Protein AF-A0A142Y7H7-F1 (afdb_monomer_lite)

pLDDT: mean 85.0, std 11.8, range [42.97, 94.56]

Sequence (79 aa):
MAKSAKIADEVIISIKRKTKRSWLQLRRGCEDLLGEATSHSTRMVGASSRSFARKVAEETNCSYQDIIKWLDKNELGLD

Radius of gyration: 11.83 Å; chains: 1; bounding box: 28×23×33 Å

Secondary structure (DSSP, 8-state):
--HHHHHHHHHHHHHHHHHT--HHHHHHHHHHHHT-----SSHHHHHHHHHHHHHHHHHHT--HHHHHHHHHHTT-S--

Foldseek 3Di:
DPPLVVVLVVLLVVLCVVVVDFLLLLLLLLCVVVVHDDDDPDPVSNVVSVVSNVVSCVRSVDHSVVSNVVCVVVVGSDD

Structure (mmCIF, N/CA/C/O backbone):
data_AF-A0A142Y7H7-F1
#
_entry.id   AF-A0A142Y7H7-F1
#
loop_
_atom_site.group_PDB
_atom_site.id
_atom_site.type_symbol
_atom_site.label_atom_id
_atom_site.label_alt_id
_atom_site.label_comp_id
_atom_site.label_asym_id
_atom_site.label_entity_id
_atom_site.label_seq_id
_atom_site.pdbx_PDB_ins_code
_atom_site.Cartn_x
_atom_site.Cartn_y
_atom_site.Cartn_z
_atom_site.occupancy
_atom_site.B_iso_or_equiv
_atom_site.auth_seq_id
_atom_site.auth_comp_id
_atom_site.auth_asym_id
_atom_site.auth_atom_id
_atom_site.pdbx_PDB_model_num
ATOM 1 N N . MET A 1 1 ? -15.213 -5.914 17.046 1.00 43.09 1 MET A N 1
ATOM 2 C CA . MET A 1 1 ? -13.947 -6.055 16.286 1.00 43.09 1 MET A CA 1
ATOM 3 C C . MET A 1 1 ? -13.504 -4.736 15.608 1.00 43.09 1 MET A C 1
ATOM 5 O O . MET A 1 1 ? -13.059 -4.762 14.474 1.00 43.09 1 MET A O 1
ATOM 9 N N . ALA A 1 2 ? -13.571 -3.567 16.274 1.00 45.97 2 ALA A N 1
ATOM 10 C CA . ALA A 1 2 ? -13.357 -2.258 15.611 1.00 45.97 2 ALA A CA 1
ATOM 11 C C . ALA A 1 2 ? -12.037 -1.529 15.960 1.00 45.97 2 ALA A C 1
ATOM 13 O O . ALA A 1 2 ? -11.692 -0.548 15.307 1.00 45.97 2 ALA A O 1
ATOM 14 N N . LYS A 1 3 ? -11.287 -1.981 16.978 1.00 42.97 3 LYS A N 1
ATOM 15 C CA . LYS A 1 3 ? -10.053 -1.299 17.426 1.00 42.97 3 LYS A CA 1
ATOM 16 C C . LYS A 1 3 ? -8.856 -1.499 16.484 1.00 42.97 3 LYS A C 1
ATOM 18 O O . LYS A 1 3 ? -8.057 -0.585 16.353 1.00 42.97 3 LYS A O 1
ATOM 23 N N . SER A 1 4 ? -8.759 -2.646 15.805 1.00 53.16 4 SER A N 1
ATOM 24 C CA . SER A 1 4 ? -7.607 -2.961 14.942 1.00 53.16 4 SER A CA 1
ATOM 25 C C . SER A 1 4 ? -7.614 -2.181 13.622 1.00 53.16 4 SER A C 1
ATOM 27 O O . SER A 1 4 ? -6.556 -1.810 13.134 1.00 53.16 4 SER A O 1
ATOM 29 N N . ALA A 1 5 ? -8.798 -1.880 13.071 1.00 58.28 5 ALA A N 1
ATOM 30 C CA . ALA A 1 5 ? -8.918 -1.170 11.796 1.00 58.28 5 ALA A CA 1
ATOM 31 C C . ALA A 1 5 ? -8.492 0.304 1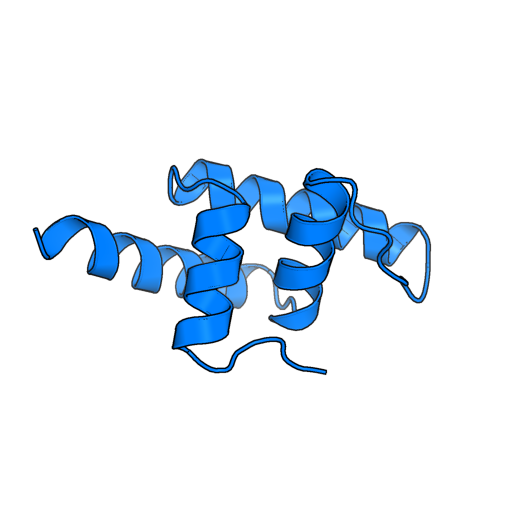1.913 1.00 58.28 5 ALA A C 1
ATOM 33 O O . ALA A 1 5 ? -7.715 0.780 11.101 1.00 58.28 5 ALA A O 1
ATOM 34 N N . LYS A 1 6 ? -8.910 1.005 12.978 1.00 61.09 6 LYS A N 1
ATOM 35 C CA . LYS A 1 6 ? -8.554 2.423 13.171 1.00 61.09 6 LYS A CA 1
ATOM 36 C C . LYS A 1 6 ? -7.048 2.661 13.337 1.00 61.09 6 LYS A C 1
ATOM 38 O O . LYS A 1 6 ? -6.546 3.676 12.875 1.00 61.09 6 LYS A O 1
ATOM 43 N N . ILE A 1 7 ? -6.335 1.734 13.981 1.00 60.78 7 ILE A N 1
ATOM 44 C CA . ILE A 1 7 ? -4.878 1.841 14.159 1.00 60.78 7 ILE A CA 1
ATOM 45 C C . ILE A 1 7 ? -4.169 1.676 12.808 1.00 60.78 7 ILE A C 1
ATOM 47 O O . ILE A 1 7 ? -3.264 2.447 12.500 1.00 60.78 7 ILE A O 1
ATOM 51 N N . ALA A 1 8 ? -4.610 0.725 11.978 1.00 71.69 8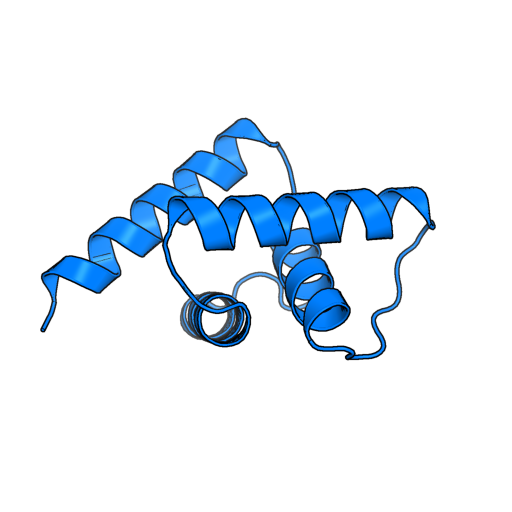 ALA A N 1
ATOM 52 C CA . ALA A 1 8 ? -4.054 0.533 10.641 1.00 71.69 8 ALA A CA 1
ATOM 53 C C . ALA A 1 8 ? -4.244 1.781 9.758 1.00 71.69 8 ALA A C 1
ATOM 55 O O . ALA A 1 8 ? -3.291 2.212 9.113 1.00 71.69 8 ALA A O 1
ATOM 56 N N . ASP A 1 9 ? -5.421 2.417 9.800 1.00 80.44 9 ASP A N 1
ATOM 57 C CA . ASP A 1 9 ? -5.714 3.639 9.038 1.00 80.44 9 ASP A CA 1
ATOM 58 C C . ASP A 1 9 ? -4.726 4.773 9.372 1.00 80.44 9 ASP A C 1
ATOM 60 O O . ASP A 1 9 ? -4.101 5.364 8.485 1.00 80.44 9 ASP A O 1
ATOM 64 N N . GLU A 1 10 ? -4.547 5.069 10.663 1.00 83.44 10 GLU A N 1
ATOM 65 C CA . GLU A 1 10 ? -3.663 6.147 11.120 1.00 83.44 10 GLU A CA 1
ATOM 66 C C . GLU A 1 10 ? -2.192 5.867 10.792 1.00 83.44 10 GLU A C 1
ATOM 68 O O . GLU A 1 10 ? -1.463 6.776 10.380 1.00 83.44 10 GLU A O 1
ATOM 73 N N . VAL A 1 11 ? -1.759 4.609 10.915 1.00 84.56 11 VAL A N 1
ATOM 74 C CA . VAL A 1 11 ? -0.392 4.184 10.593 1.00 84.56 11 VAL A CA 1
ATOM 75 C C . VAL A 1 11 ? -0.121 4.319 9.093 1.00 84.56 11 VAL A C 1
ATOM 77 O O . VAL A 1 11 ? 0.856 4.968 8.712 1.00 84.56 11 VAL A O 1
ATOM 80 N N . ILE A 1 12 ? -1.008 3.813 8.228 1.00 83.44 12 ILE A N 1
ATOM 81 C CA . ILE A 1 12 ? -0.861 3.910 6.765 1.00 83.44 12 ILE A CA 1
ATOM 82 C C . ILE A 1 12 ? -0.767 5.381 6.326 1.00 83.44 12 ILE A C 1
ATOM 84 O O . ILE A 1 12 ? 0.124 5.760 5.555 1.00 83.44 12 ILE A O 1
ATOM 88 N N . ILE A 1 13 ? -1.635 6.244 6.864 1.00 86.25 13 ILE A N 1
ATOM 89 C CA . ILE A 1 13 ? -1.632 7.685 6.571 1.00 86.25 13 ILE A CA 1
ATOM 90 C C . ILE A 1 13 ? -0.352 8.357 7.088 1.00 86.25 13 ILE A C 1
ATOM 92 O O . ILE A 1 13 ? 0.242 9.179 6.380 1.00 86.25 13 ILE A O 1
ATOM 96 N N . SER A 1 14 ? 0.099 8.012 8.296 1.00 87.50 14 SER A N 1
ATOM 97 C CA . SER A 1 14 ? 1.326 8.547 8.899 1.00 87.50 14 SER A CA 1
ATOM 98 C C . SER A 1 14 ? 2.563 8.200 8.069 1.00 87.50 14 SER A C 1
ATOM 100 O O . SER A 1 14 ? 3.359 9.083 7.734 1.00 87.50 14 SER A O 1
ATOM 102 N N . ILE A 1 15 ? 2.696 6.939 7.647 1.00 85.06 15 ILE A N 1
ATOM 103 C CA . ILE A 1 15 ? 3.808 6.476 6.809 1.00 85.06 15 ILE A CA 1
ATOM 104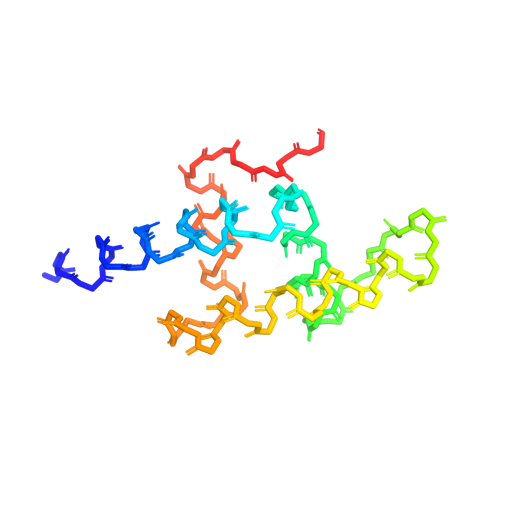 C C . ILE A 1 15 ? 3.781 7.196 5.458 1.00 85.06 15 ILE A C 1
ATOM 106 O O . ILE A 1 15 ? 4.809 7.726 5.032 1.00 85.06 15 ILE A O 1
ATOM 110 N N . LYS A 1 16 ? 2.610 7.321 4.822 1.00 86.25 16 LYS A N 1
ATOM 111 C CA . LYS A 1 16 ? 2.456 8.057 3.558 1.00 86.25 16 LYS A CA 1
ATOM 112 C C . LYS A 1 16 ? 2.877 9.527 3.672 1.00 86.25 16 LYS A C 1
ATOM 114 O O . LYS A 1 16 ? 3.560 10.043 2.786 1.00 86.25 16 LYS A O 1
ATOM 119 N N . ARG A 1 17 ? 2.526 10.205 4.773 1.00 85.69 17 ARG A N 1
ATOM 120 C CA . ARG A 1 17 ? 2.956 11.593 5.040 1.00 85.69 17 ARG A CA 1
ATOM 121 C C . ARG A 1 17 ? 4.476 11.710 5.191 1.00 85.69 17 ARG A C 1
ATOM 123 O O . ARG A 1 17 ? 5.053 12.673 4.694 1.00 85.69 17 ARG A O 1
ATOM 130 N N . LYS A 1 18 ? 5.130 10.728 5.821 1.00 85.38 18 LYS A N 1
ATOM 131 C CA . LYS A 1 18 ? 6.592 10.711 6.007 1.00 85.38 18 LYS A CA 1
ATOM 132 C C . LYS A 1 18 ? 7.353 10.435 4.709 1.00 85.38 18 LYS A C 1
ATOM 134 O O . LYS A 1 18 ? 8.404 11.026 4.483 1.00 85.38 18 LYS A O 1
ATOM 139 N N . THR A 1 19 ? 6.852 9.538 3.861 1.00 80.75 19 THR A N 1
ATOM 140 C CA . THR A 1 19 ? 7.585 9.076 2.669 1.00 80.75 19 THR A CA 1
ATOM 141 C C . THR A 1 19 ? 7.372 9.948 1.430 1.00 80.75 19 THR A C 1
ATOM 143 O O . THR A 1 19 ? 8.118 9.793 0.463 1.00 80.75 19 THR A O 1
ATOM 146 N N . LYS A 1 20 ? 6.377 10.853 1.437 1.00 82.88 20 LYS A N 1
ATOM 147 C CA . LYS A 1 20 ? 5.944 11.653 0.269 1.00 82.88 20 LYS A CA 1
ATOM 148 C C . LYS A 1 20 ? 5.623 10.793 -0.970 1.00 82.88 20 LYS A C 1
ATOM 150 O O . LYS A 1 20 ? 5.745 11.259 -2.100 1.00 82.88 20 LYS A O 1
ATOM 155 N N . ARG A 1 21 ? 5.239 9.527 -0.770 1.00 85.31 21 ARG A N 1
ATOM 156 C CA . ARG A 1 21 ? 4.881 8.583 -1.842 1.00 85.31 21 ARG A CA 1
ATOM 157 C C . ARG A 1 21 ? 3.386 8.634 -2.151 1.00 85.31 21 ARG A C 1
ATOM 159 O O . ARG A 1 21 ? 2.579 9.025 -1.303 1.00 85.31 21 ARG A O 1
ATOM 166 N N . SER A 1 22 ? 3.018 8.252 -3.372 1.00 90.81 22 SER A N 1
ATOM 167 C CA . SER A 1 22 ? 1.613 8.189 -3.786 1.00 90.81 22 SER A CA 1
ATOM 168 C C . SER A 1 22 ? 0.947 6.887 -3.333 1.00 90.81 22 SER A C 1
ATOM 170 O O . SER A 1 22 ? 1.606 5.873 -3.100 1.00 90.81 22 SER A O 1
ATOM 172 N N . TRP A 1 23 ? -0.383 6.903 -3.234 1.00 92.31 23 TRP A N 1
ATOM 173 C CA . TRP A 1 23 ? -1.171 5.696 -2.962 1.00 92.31 23 TRP A CA 1
ATOM 174 C C . TRP A 1 23 ? -1.035 4.653 -4.074 1.00 92.31 23 TRP A C 1
ATOM 176 O O . TRP A 1 23 ? -0.963 3.462 -3.797 1.00 92.31 23 TRP A O 1
ATOM 186 N N . LEU A 1 24 ? -0.877 5.112 -5.315 1.00 91.75 24 LEU A N 1
ATOM 187 C CA . LEU A 1 24 ? -0.591 4.268 -6.470 1.00 91.75 24 LEU A CA 1
ATOM 188 C C . LEU A 1 24 ? 0.740 3.508 -6.319 1.00 91.75 24 LEU A C 1
ATOM 190 O O . LEU A 1 24 ? 0.821 2.330 -6.644 1.00 91.75 24 LEU A O 1
ATOM 194 N N . GLN A 1 25 ? 1.778 4.144 -5.761 1.00 91.62 25 GLN A N 1
ATOM 195 C CA . GLN A 1 25 ? 3.046 3.464 -5.457 1.00 91.62 25 GLN A CA 1
ATOM 196 C C . GLN A 1 25 ? 2.896 2.416 -4.351 1.00 91.62 25 GLN A C 1
ATOM 198 O O . GLN A 1 25 ? 3.572 1.391 -4.401 1.00 91.62 25 GLN A O 1
ATOM 203 N N . LEU A 1 26 ? 2.025 2.650 -3.363 1.00 93.12 26 LEU A N 1
ATOM 204 C CA . LEU A 1 26 ? 1.726 1.640 -2.346 1.00 93.12 26 LEU A CA 1
ATOM 205 C C . LEU A 1 26 ? 1.062 0.420 -2.987 1.00 93.12 26 LEU A C 1
ATOM 207 O O . LEU A 1 26 ? 1.548 -0.693 -2.815 1.00 93.12 26 LEU A O 1
ATOM 211 N N . ARG A 1 27 ? 0.012 0.656 -3.780 1.00 93.62 27 ARG A N 1
ATOM 212 C CA . ARG A 1 27 ? -0.739 -0.385 -4.485 1.00 93.62 27 ARG A CA 1
ATOM 213 C C . ARG A 1 27 ? 0.159 -1.229 -5.381 1.00 93.62 27 ARG A C 1
ATOM 215 O O . ARG A 1 27 ? 0.270 -2.430 -5.161 1.00 93.62 27 ARG A O 1
ATOM 222 N N . ARG A 1 28 ? 0.895 -0.584 -6.293 1.00 93.06 28 ARG A N 1
ATOM 223 C CA . ARG A 1 28 ? 1.808 -1.271 -7.219 1.00 93.06 28 ARG A CA 1
ATOM 224 C C . ARG 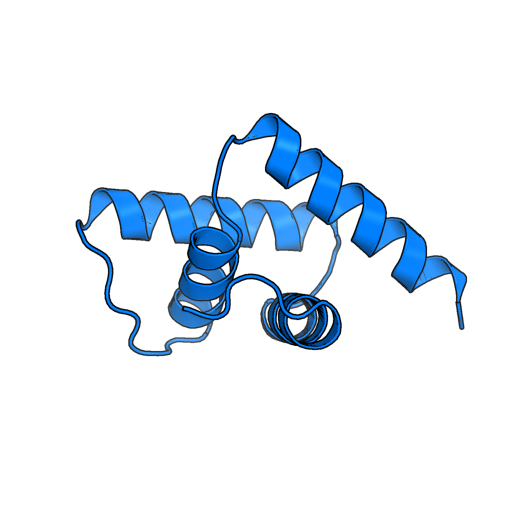A 1 28 ? 2.919 -2.018 -6.485 1.00 93.06 28 ARG A C 1
ATOM 226 O O . ARG A 1 28 ? 3.364 -3.064 -6.932 1.00 93.06 28 ARG A O 1
ATOM 233 N N . GLY A 1 29 ? 3.376 -1.492 -5.346 1.00 93.88 29 GLY A N 1
ATOM 234 C CA . GLY A 1 29 ? 4.341 -2.173 -4.486 1.00 93.88 29 GLY A CA 1
ATOM 235 C C . GLY A 1 29 ? 3.781 -3.442 -3.838 1.00 93.88 29 GLY A C 1
ATOM 236 O O . GLY A 1 29 ? 4.497 -4.437 -3.753 1.00 93.88 29 GLY A O 1
ATOM 237 N N . CYS A 1 30 ? 2.524 -3.413 -3.390 1.00 94.31 30 CYS A N 1
ATOM 238 C CA . CYS A 1 30 ? 1.825 -4.580 -2.851 1.00 94.31 30 CYS A CA 1
ATOM 239 C C . CYS A 1 30 ? 1.569 -5.630 -3.940 1.00 94.31 30 CYS A C 1
ATOM 241 O O . CYS A 1 30 ? 1.891 -6.794 -3.735 1.00 94.31 30 CYS A O 1
ATOM 243 N N . GLU A 1 31 ? 1.052 -5.213 -5.093 1.00 93.06 31 GLU A N 1
ATOM 244 C CA . GLU A 1 31 ? 0.809 -6.060 -6.268 1.00 93.06 31 GLU A CA 1
ATOM 245 C C . GLU A 1 31 ? 2.115 -6.730 -6.752 1.00 93.06 31 GLU A C 1
ATOM 247 O O . GLU A 1 31 ? 2.166 -7.953 -6.873 1.00 93.06 31 GLU A O 1
ATOM 252 N N . ASP A 1 32 ? 3.218 -5.979 -6.874 1.00 93.12 32 ASP A N 1
ATOM 253 C CA . ASP A 1 32 ? 4.553 -6.518 -7.190 1.00 93.12 32 ASP A CA 1
ATOM 254 C C . ASP A 1 32 ? 4.996 -7.636 -6.233 1.00 93.12 32 ASP A C 1
ATOM 256 O O . ASP A 1 32 ? 5.607 -8.623 -6.643 1.00 93.12 32 ASP A O 1
ATOM 260 N N . LEU A 1 33 ? 4.766 -7.450 -4.929 1.00 92.88 33 LEU A N 1
ATOM 261 C CA . LEU A 1 33 ? 5.172 -8.409 -3.895 1.00 92.88 33 LEU A CA 1
ATOM 262 C C . LEU A 1 33 ? 4.261 -9.636 -3.850 1.00 92.88 33 LEU A C 1
ATOM 264 O O . LEU A 1 33 ? 4.686 -10.678 -3.355 1.00 92.88 33 LEU A O 1
ATOM 268 N N . LEU A 1 34 ? 3.042 -9.514 -4.371 1.00 92.81 34 LEU A N 1
ATOM 269 C CA . LEU A 1 34 ? 2.114 -10.620 -4.588 1.00 92.81 34 LEU A CA 1
ATOM 270 C C . LEU A 1 34 ? 2.382 -11.361 -5.908 1.00 92.81 34 LEU A C 1
ATOM 272 O O . LEU A 1 34 ? 1.777 -12.402 -6.144 1.00 92.81 34 LEU A O 1
ATOM 276 N N . GLY A 1 35 ? 3.318 -10.874 -6.730 1.00 90.06 35 GLY A N 1
ATOM 277 C CA . GLY A 1 35 ? 3.658 -11.468 -8.023 1.00 90.06 35 GLY A CA 1
ATOM 278 C C . GLY A 1 35 ? 2.754 -11.020 -9.172 1.00 90.06 35 GLY A C 1
ATOM 279 O O . GLY A 1 35 ? 2.832 -11.597 -10.254 1.00 90.06 35 GLY A O 1
ATOM 280 N N . GLU A 1 36 ? 1.927 -9.995 -8.961 1.00 87.56 36 GLU A N 1
ATOM 281 C CA . GLU A 1 36 ? 1.111 -9.394 -10.013 1.00 87.56 36 GLU A CA 1
ATOM 282 C C . GLU A 1 36 ? 1.991 -8.555 -10.948 1.00 87.56 36 GLU A C 1
ATOM 284 O O . GLU A 1 36 ? 2.924 -7.864 -10.523 1.00 87.56 36 GLU A O 1
ATOM 289 N N . ALA A 1 37 ? 1.702 -8.605 -12.248 1.00 75.62 37 ALA A N 1
ATOM 290 C CA . ALA A 1 37 ? 2.471 -7.872 -13.245 1.00 75.62 37 ALA A CA 1
ATOM 291 C C . ALA A 1 37 ? 2.129 -6.375 -13.193 1.00 75.62 37 ALA A C 1
ATOM 293 O O . ALA A 1 37 ? 1.218 -5.919 -13.884 1.00 75.62 37 ALA A O 1
ATOM 294 N N . THR A 1 38 ? 2.870 -5.585 -12.407 1.00 78.62 38 THR A N 1
ATOM 295 C CA . THR A 1 38 ? 2.685 -4.128 -12.401 1.00 78.62 38 THR A CA 1
ATOM 296 C C . THR A 1 38 ? 3.683 -3.396 -13.289 1.00 78.62 38 THR A C 1
ATOM 298 O O . THR A 1 38 ? 4.881 -3.686 -13.339 1.00 78.62 38 THR A O 1
ATOM 301 N N . SER A 1 39 ? 3.173 -2.398 -14.012 1.00 78.75 39 SER A N 1
ATOM 302 C CA . SER A 1 39 ? 3.999 -1.516 -14.829 1.00 78.75 39 SER A CA 1
ATOM 303 C C . SER A 1 39 ? 4.532 -0.362 -13.981 1.00 78.75 39 SER A C 1
ATOM 305 O O . SER A 1 39 ? 3.781 0.480 -13.479 1.00 78.75 39 SER A O 1
ATOM 307 N N . HIS A 1 40 ? 5.855 -0.288 -13.849 1.00 83.56 40 HIS A N 1
ATOM 308 C CA . HIS A 1 40 ? 6.549 0.852 -13.246 1.00 83.56 40 HIS A CA 1
ATOM 309 C C . HIS A 1 40 ? 7.238 1.679 -14.320 1.00 83.56 40 HIS A C 1
ATOM 311 O O . HIS A 1 40 ? 7.860 1.126 -15.221 1.00 83.56 40 HIS A O 1
ATOM 317 N N . SER A 1 41 ? 7.221 3.007 -14.179 1.00 82.00 41 SER A N 1
ATOM 318 C CA . SER A 1 41 ? 7.891 3.904 -15.132 1.00 82.00 41 SER A CA 1
ATOM 319 C C . SER A 1 41 ? 9.405 3.673 -15.198 1.00 82.00 41 SER A C 1
ATOM 321 O O . SER A 1 41 ? 10.017 3.875 -16.240 1.00 82.00 41 SER A O 1
ATOM 323 N N . THR A 1 42 ? 10.027 3.257 -14.087 1.00 88.12 42 THR A N 1
ATOM 324 C CA . THR A 1 42 ? 11.443 2.865 -14.038 1.00 88.12 42 THR A CA 1
ATOM 325 C C . THR A 1 42 ? 11.667 1.751 -13.014 1.00 88.12 42 THR A C 1
ATOM 327 O O . THR A 1 42 ? 10.915 1.607 -12.045 1.00 88.12 42 THR A O 1
ATOM 330 N N . ARG A 1 43 ? 12.772 1.006 -13.153 1.00 87.25 43 ARG A N 1
ATOM 331 C CA . ARG A 1 43 ? 13.190 -0.019 -12.175 1.00 87.25 43 ARG A CA 1
ATOM 332 C C . ARG A 1 43 ? 13.345 0.543 -10.754 1.00 87.25 43 ARG A C 1
ATOM 334 O O . ARG A 1 43 ? 13.018 -0.138 -9.783 1.00 87.25 43 ARG A O 1
ATOM 341 N N . MET A 1 44 ? 13.817 1.785 -10.632 1.00 89.00 44 MET A N 1
ATOM 342 C CA . MET A 1 44 ? 13.996 2.471 -9.347 1.00 89.00 44 MET A CA 1
ATOM 343 C C . MET A 1 44 ? 12.656 2.801 -8.674 1.00 89.00 44 MET A C 1
ATOM 345 O O . MET A 1 44 ? 12.535 2.691 -7.450 1.00 89.00 44 MET A O 1
ATOM 349 N N . VAL A 1 45 ? 11.636 3.154 -9.466 1.00 87.62 45 VAL A N 1
ATOM 350 C CA . VAL A 1 45 ? 10.263 3.351 -8.975 1.00 87.62 45 VAL A CA 1
ATOM 351 C C . VAL A 1 45 ? 9.690 2.035 -8.456 1.00 87.62 45 VAL A C 1
ATOM 353 O O . VAL A 1 45 ? 9.153 2.025 -7.350 1.00 87.62 45 VAL A O 1
ATOM 356 N N . GLY A 1 46 ? 9.891 0.922 -9.167 1.00 90.94 46 GLY A N 1
ATOM 357 C CA . GLY A 1 46 ? 9.461 -0.399 -8.693 1.00 90.94 46 GLY A CA 1
ATOM 358 C C . GLY A 1 46 ? 10.127 -0.802 -7.377 1.00 90.94 46 GLY A C 1
ATOM 359 O O . GLY A 1 46 ? 9.453 -1.170 -6.418 1.00 90.94 46 GLY A O 1
ATOM 360 N N . ALA A 1 47 ? 11.449 -0.638 -7.273 1.00 92.31 47 ALA A N 1
ATOM 361 C CA . ALA A 1 47 ? 12.171 -0.915 -6.029 1.00 92.31 47 ALA A CA 1
ATOM 362 C C . ALA A 1 47 ? 11.664 -0.059 -4.855 1.00 92.31 47 ALA A C 1
ATOM 364 O O . ALA A 1 47 ? 11.414 -0.585 -3.773 1.00 92.31 47 ALA A O 1
ATOM 365 N N . SER A 1 48 ? 11.452 1.242 -5.079 1.00 92.25 48 SER A N 1
ATOM 366 C CA . SER A 1 48 ? 10.927 2.151 -4.051 1.00 92.25 48 SER A CA 1
ATOM 367 C C . SER A 1 48 ? 9.493 1.802 -3.639 1.00 92.25 48 SER A C 1
ATOM 369 O O . SER A 1 48 ? 9.166 1.893 -2.458 1.00 92.25 48 SER A O 1
ATOM 371 N N . SER A 1 49 ? 8.655 1.392 -4.594 1.00 92.06 49 SER A N 1
ATOM 372 C CA . SER A 1 49 ? 7.261 0.991 -4.362 1.00 92.06 49 SER A CA 1
ATOM 373 C C . SER A 1 49 ? 7.190 -0.268 -3.498 1.00 92.06 49 SER A C 1
ATOM 375 O O . SER A 1 49 ? 6.496 -0.279 -2.484 1.00 92.06 49 SER A O 1
ATOM 377 N N . ARG A 1 50 ? 8.002 -1.289 -3.806 1.00 94.56 50 ARG A N 1
ATOM 378 C CA . ARG A 1 50 ? 8.111 -2.501 -2.976 1.00 94.56 50 ARG A CA 1
ATOM 379 C C . ARG A 1 50 ? 8.634 -2.205 -1.572 1.00 94.56 50 ARG A C 1
ATOM 381 O O . ARG A 1 50 ? 8.081 -2.710 -0.601 1.00 94.56 50 ARG A O 1
ATOM 388 N N . SER A 1 51 ? 9.667 -1.370 -1.438 1.00 94.50 51 SER A N 1
ATOM 389 C CA . SER A 1 51 ? 10.174 -0.968 -0.117 1.00 94.50 51 SER A CA 1
ATOM 390 C C . SER A 1 51 ? 9.122 -0.211 0.696 1.00 94.50 51 SER A C 1
ATOM 392 O O . SER A 1 51 ? 9.027 -0.399 1.906 1.00 94.50 51 SER A O 1
ATOM 394 N N . PHE A 1 52 ? 8.308 0.620 0.041 1.00 93.44 52 PHE A N 1
ATOM 395 C CA . PHE A 1 52 ? 7.209 1.322 0.694 1.00 93.44 52 PHE A CA 1
ATOM 396 C C . PHE A 1 52 ? 6.118 0.354 1.171 1.00 93.44 52 PHE A C 1
ATOM 398 O O . PHE A 1 52 ? 5.724 0.425 2.331 1.00 93.44 52 PHE A O 1
ATOM 405 N N . ALA A 1 53 ? 5.700 -0.591 0.324 1.00 93.62 53 ALA A N 1
ATOM 406 C CA . ALA A 1 53 ? 4.722 -1.619 0.677 1.00 93.62 53 ALA A CA 1
ATOM 407 C C . ALA A 1 53 ? 5.184 -2.516 1.837 1.00 93.62 53 ALA A C 1
ATOM 409 O O . ALA A 1 53 ? 4.409 -2.760 2.759 1.00 93.62 53 ALA A O 1
ATOM 410 N N . ARG A 1 54 ? 6.456 -2.941 1.845 1.00 94.44 54 ARG A N 1
ATOM 411 C CA . ARG A 1 54 ? 7.043 -3.705 2.963 1.00 94.44 54 ARG A CA 1
ATOM 412 C C . ARG A 1 54 ? 6.975 -2.939 4.272 1.00 94.44 54 ARG A C 1
ATOM 414 O O . ARG A 1 54 ? 6.472 -3.465 5.252 1.00 94.44 54 ARG A O 1
ATOM 421 N N . LYS A 1 55 ? 7.399 -1.674 4.261 1.00 92.31 55 LYS A N 1
ATOM 422 C CA . LYS A 1 55 ? 7.366 -0.824 5.453 1.00 92.31 55 LYS A CA 1
ATOM 423 C C . LYS A 1 55 ? 5.949 -0.664 6.006 1.00 92.31 55 LYS A C 1
ATOM 425 O O . LYS A 1 55 ? 5.752 -0.720 7.212 1.00 92.31 55 LYS A O 1
ATOM 430 N N . VAL A 1 56 ? 4.962 -0.477 5.129 1.00 90.88 56 VAL A N 1
ATOM 431 C CA . VAL A 1 56 ? 3.559 -0.391 5.551 1.00 90.88 56 VAL A CA 1
ATOM 432 C C . VAL A 1 56 ? 3.090 -1.713 6.151 1.00 90.88 56 VAL A C 1
ATOM 434 O O . VAL A 1 56 ? 2.505 -1.692 7.227 1.00 90.88 56 VAL A O 1
ATOM 437 N N . ALA A 1 57 ? 3.373 -2.851 5.516 1.00 91.38 57 ALA A N 1
ATOM 438 C CA . ALA A 1 57 ? 3.008 -4.168 6.041 1.00 91.38 57 ALA A CA 1
ATOM 439 C C . ALA A 1 57 ? 3.658 -4.461 7.404 1.00 91.38 57 ALA A C 1
ATOM 441 O O . ALA A 1 57 ? 2.978 -4.926 8.313 1.00 91.38 57 ALA A O 1
ATOM 442 N N . GLU A 1 58 ? 4.937 -4.120 7.572 1.00 91.56 58 GLU A N 1
ATOM 443 C CA . GLU A 1 58 ? 5.676 -4.278 8.830 1.00 91.56 58 GLU A CA 1
ATOM 444 C C . GLU A 1 58 ? 5.100 -3.402 9.953 1.00 91.56 58 GLU A C 1
ATOM 446 O O . GLU A 1 58 ? 4.861 -3.891 11.053 1.00 91.56 58 GLU A O 1
ATOM 451 N N . GLU A 1 59 ? 4.834 -2.119 9.687 1.00 89.62 59 GLU A N 1
ATOM 452 C CA . GLU A 1 59 ? 4.325 -1.191 10.709 1.00 89.62 59 GLU A CA 1
ATOM 453 C C . GLU A 1 59 ? 2.838 -1.409 11.042 1.00 89.62 59 GLU A C 1
ATOM 455 O O . GLU A 1 59 ? 2.402 -1.099 12.150 1.00 89.62 59 GLU A O 1
ATOM 460 N N . THR A 1 60 ? 2.045 -1.931 10.103 1.00 85.50 60 THR A N 1
ATOM 461 C CA . THR A 1 60 ? 0.607 -2.203 10.307 1.00 85.50 60 THR A CA 1
ATOM 462 C C . THR A 1 60 ? 0.319 -3.636 10.740 1.00 85.50 60 THR A C 1
ATOM 464 O O . THR A 1 60 ? -0.792 -3.930 11.180 1.00 85.50 60 THR A O 1
ATOM 467 N N . ASN A 1 61 ? 1.303 -4.531 10.610 1.00 88.25 61 ASN A N 1
ATOM 468 C CA . ASN A 1 61 ? 1.141 -5.974 10.754 1.00 88.25 61 ASN A CA 1
ATOM 469 C C . ASN A 1 61 ? 0.005 -6.537 9.868 1.00 88.25 61 ASN A C 1
ATOM 471 O O . ASN A 1 61 ? -0.686 -7.487 10.245 1.00 88.25 61 ASN A O 1
ATOM 475 N N . CYS A 1 62 ? -0.216 -5.922 8.700 1.00 88.00 62 CYS A N 1
ATOM 476 C CA . CYS A 1 62 ? -1.211 -6.332 7.711 1.00 88.00 62 CYS A CA 1
ATOM 477 C C . CYS A 1 62 ? -0.559 -7.076 6.545 1.00 88.00 62 CYS A C 1
ATOM 479 O O . CYS A 1 62 ? 0.582 -6.810 6.166 1.00 88.00 62 CYS A O 1
ATOM 481 N N . SER A 1 63 ? -1.319 -7.979 5.922 1.00 91.69 63 SER A N 1
ATOM 482 C CA . SER A 1 63 ? -0.900 -8.586 4.662 1.00 91.69 63 SER A CA 1
ATOM 483 C C . SER A 1 63 ? -0.981 -7.573 3.513 1.00 91.69 63 SER A C 1
ATOM 485 O O . SER A 1 63 ? -1.759 -6.616 3.558 1.00 91.69 63 SER A O 1
ATOM 487 N N . TYR A 1 64 ? -0.224 -7.797 2.435 1.00 92.69 64 TYR A N 1
ATOM 488 C CA . TYR A 1 64 ? -0.304 -6.949 1.237 1.00 92.69 64 TYR A CA 1
ATOM 489 C C . TYR A 1 64 ? -1.718 -6.922 0.637 1.00 92.69 64 TYR A C 1
ATOM 491 O O . TYR A 1 64 ? -2.163 -5.880 0.164 1.00 92.69 64 TYR A O 1
ATOM 499 N N . GLN A 1 65 ? -2.449 -8.039 0.711 1.00 92.31 65 GLN A N 1
ATOM 500 C CA . GLN A 1 65 ? -3.840 -8.125 0.261 1.00 92.31 65 GLN A CA 1
ATOM 501 C C . GLN A 1 65 ? -4.774 -7.269 1.120 1.00 92.31 65 GLN A C 1
ATOM 503 O O . GLN A 1 65 ? -5.669 -6.620 0.585 1.00 92.31 65 GLN A O 1
ATOM 508 N N . ASP A 1 66 ? -4.571 -7.234 2.438 1.00 91.06 66 ASP A N 1
ATOM 509 C CA . ASP A 1 66 ? -5.381 -6.398 3.330 1.00 91.06 66 ASP A CA 1
ATOM 510 C C . ASP A 1 66 ? -5.110 -4.910 3.107 1.00 91.06 66 ASP A C 1
ATOM 512 O O . ASP A 1 66 ? -6.041 -4.108 3.145 1.00 91.06 66 ASP A O 1
ATOM 516 N N . ILE A 1 67 ? -3.862 -4.543 2.795 1.00 90.75 67 ILE A N 1
ATOM 517 C CA . ILE A 1 67 ? -3.505 -3.173 2.406 1.00 90.75 67 ILE A CA 1
ATOM 518 C C . ILE A 1 67 ? -4.200 -2.788 1.093 1.00 90.75 67 ILE A C 1
ATOM 520 O O . ILE A 1 67 ? -4.741 -1.690 0.998 1.00 90.75 67 ILE A O 1
ATOM 524 N N . ILE A 1 68 ? -4.243 -3.680 0.097 1.00 91.56 68 ILE A N 1
ATOM 525 C CA . ILE A 1 68 ? -4.970 -3.430 -1.160 1.00 91.56 68 ILE A CA 1
ATO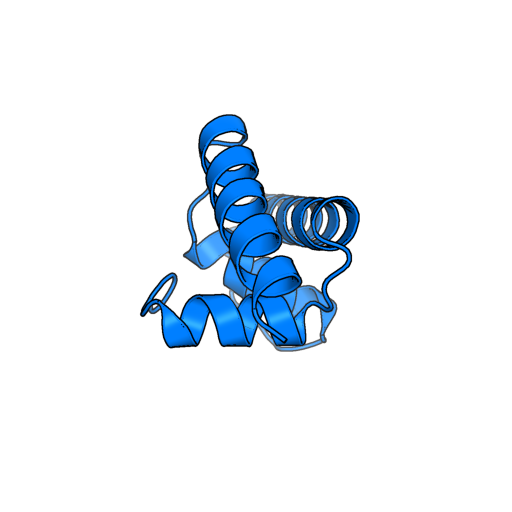M 526 C C . ILE A 1 68 ? -6.472 -3.283 -0.899 1.00 91.56 68 ILE A C 1
ATOM 528 O O . ILE A 1 68 ? -7.056 -2.287 -1.308 1.00 91.56 68 ILE A O 1
ATOM 532 N N . LYS A 1 69 ? -7.089 -4.190 -0.134 1.00 91.06 69 LYS A N 1
ATOM 533 C CA . LYS A 1 69 ? -8.510 -4.071 0.245 1.00 91.06 69 LYS A CA 1
ATOM 534 C C . LYS A 1 69 ? -8.801 -2.771 0.988 1.00 91.06 69 LYS A C 1
ATOM 536 O O . LYS A 1 69 ? -9.870 -2.187 0.830 1.00 91.06 69 LYS A O 1
ATOM 541 N N . TRP A 1 70 ? -7.866 -2.324 1.823 1.00 90.38 70 TRP A N 1
ATOM 542 C CA . TRP A 1 70 ? -7.968 -1.042 2.499 1.00 90.38 70 TRP A CA 1
ATOM 543 C C . TRP A 1 70 ? -7.918 0.123 1.508 1.00 90.38 70 TRP A C 1
ATOM 545 O O . TRP A 1 70 ? -8.737 1.035 1.611 1.00 90.38 70 TRP A O 1
ATOM 555 N N . LEU A 1 71 ? -7.006 0.085 0.533 1.00 90.25 71 LEU A N 1
ATOM 556 C CA . LEU A 1 71 ? -6.941 1.077 -0.540 1.00 90.25 71 LEU A CA 1
ATOM 557 C C . LEU A 1 71 ? -8.247 1.108 -1.343 1.00 90.25 71 LEU A C 1
ATOM 559 O O . LEU A 1 71 ? -8.796 2.188 -1.536 1.00 90.25 71 LEU A O 1
ATOM 563 N N . ASP A 1 72 ? -8.786 -0.057 -1.706 1.00 90.94 72 ASP A N 1
ATOM 564 C CA . ASP A 1 72 ? -10.043 -0.197 -2.451 1.00 90.94 72 ASP A CA 1
ATOM 565 C C . ASP A 1 72 ? -11.229 0.377 -1.682 1.00 90.94 72 ASP A C 1
ATOM 567 O O . ASP A 1 72 ? -12.013 1.153 -2.221 1.00 90.94 72 ASP A O 1
ATOM 571 N N . LYS A 1 73 ? -11.330 0.056 -0.388 1.00 90.00 73 LYS A N 1
ATOM 572 C CA . LYS A 1 73 ? -12.387 0.569 0.492 1.00 90.00 73 LYS A CA 1
ATOM 573 C C . LYS A 1 73 ? -12.378 2.097 0.601 1.00 90.00 73 LYS A C 1
ATOM 575 O O . LYS A 1 73 ? -13.421 2.687 0.866 1.00 90.00 73 LYS A O 1
ATOM 580 N N . ASN A 1 74 ? -11.209 2.717 0.461 1.00 87.62 74 ASN A N 1
ATOM 581 C CA . ASN A 1 74 ? -11.041 4.166 0.538 1.00 87.62 74 ASN A CA 1
ATOM 582 C C . ASN A 1 74 ? -10.955 4.830 -0.848 1.00 87.62 74 ASN A C 1
ATOM 584 O O . ASN A 1 74 ? -10.684 6.027 -0.914 1.00 87.62 74 ASN A O 1
ATOM 588 N N . GLU A 1 75 ? -11.141 4.069 -1.933 1.00 89.00 75 GLU A N 1
ATOM 589 C CA . GLU A 1 75 ? -11.031 4.551 -3.317 1.00 89.00 75 GLU A CA 1
ATOM 590 C C . GLU A 1 75 ? -9.671 5.229 -3.599 1.00 89.00 75 GLU A C 1
ATOM 592 O O . GLU A 1 75 ? -9.562 6.228 -4.310 1.00 89.00 75 GLU A O 1
ATOM 597 N N . LEU A 1 76 ? -8.597 4.693 -3.006 1.00 87.69 76 LEU A N 1
ATOM 598 C CA . LEU A 1 76 ? -7.241 5.236 -3.092 1.00 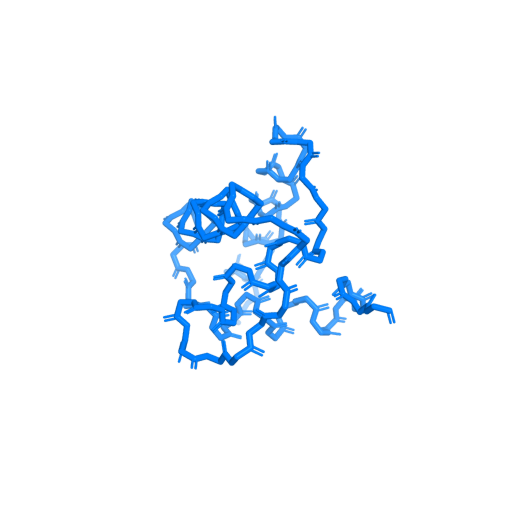87.69 76 LEU A CA 1
ATOM 599 C C . LEU A 1 76 ? -6.367 4.435 -4.054 1.00 87.69 76 LEU A C 1
ATOM 601 O O . LEU A 1 76 ? -6.385 3.209 -4.076 1.00 87.69 76 LEU A O 1
ATOM 605 N N . GLY A 1 77 ? -5.495 5.137 -4.785 1.00 81.69 77 GLY A N 1
ATOM 606 C CA . GLY A 1 77 ? -4.508 4.489 -5.655 1.00 81.69 77 GLY A CA 1
ATOM 607 C C . GLY A 1 77 ? -5.116 3.795 -6.875 1.00 81.69 77 GLY A C 1
ATOM 608 O O . GLY A 1 77 ? -4.415 3.020 -7.517 1.00 81.69 77 GLY A O 1
ATOM 609 N N . LEU A 1 78 ? -6.383 4.079 -7.174 1.00 78.88 78 LEU A N 1
ATOM 610 C CA . LEU A 1 78 ? -7.001 3.813 -8.466 1.00 78.88 78 LEU A CA 1
ATOM 611 C C . LEU A 1 78 ? -6.350 4.764 -9.488 1.00 78.88 78 LEU A C 1
ATOM 613 O O . LEU A 1 78 ? -6.154 5.942 -9.177 1.00 78.88 78 LEU A O 1
ATOM 617 N N . ASP A 1 79 ? -5.904 4.212 -10.615 1.00 63.44 79 ASP A N 1
ATOM 618 C CA . ASP A 1 79 ? -5.233 4.936 -11.710 1.00 63.44 79 ASP A CA 1
ATOM 619 C C . ASP A 1 79 ? -6.246 5.755 -12.523 1.00 63.44 79 ASP A C 1
ATOM 621 O O . ASP A 1 79 ? -7.349 5.218 -12.790 1.00 63.44 79 ASP A O 1
#